Protein AF-A0A2V9KD72-F1 (afdb_monomer_lite)

Structure (mmCIF, N/CA/C/O backbone):
data_AF-A0A2V9KD72-F1
#
_entry.id   AF-A0A2V9KD72-F1
#
loop_
_atom_site.group_PDB
_atom_site.id
_atom_site.type_symbol
_atom_site.label_atom_id
_atom_site.label_alt_id
_atom_site.label_comp_id
_atom_site.label_asym_id
_atom_site.label_entity_id
_atom_site.label_seq_id
_atom_site.pdbx_PDB_ins_code
_atom_site.Cartn_x
_atom_site.Cartn_y
_atom_site.Cartn_z
_atom_site.occupancy
_atom_site.B_iso_or_equiv
_atom_site.auth_seq_id
_atom_site.auth_comp_id
_atom_site.auth_asym_id
_atom_site.auth_atom_id
_atom_site.pdbx_PDB_model_num
ATOM 1 N N . MET A 1 1 ? 64.306 41.065 -52.517 1.00 41.16 1 MET A N 1
ATOM 2 C CA . MET A 1 1 ? 64.327 40.388 -51.199 1.00 41.16 1 MET A CA 1
ATOM 3 C C . MET A 1 1 ? 62.948 39.788 -50.927 1.00 41.16 1 MET A C 1
ATOM 5 O O . MET A 1 1 ? 62.011 40.567 -50.791 1.00 41.16 1 MET A O 1
ATOM 9 N N . PRO A 1 2 ? 62.768 38.455 -50.897 1.00 52.25 2 PRO A N 1
ATOM 10 C CA . PRO A 1 2 ? 61.483 37.852 -50.546 1.00 52.25 2 PRO A CA 1
ATOM 11 C C . PRO A 1 2 ? 61.317 37.801 -49.017 1.00 52.25 2 PRO A C 1
ATOM 13 O O . PRO A 1 2 ? 62.162 37.262 -48.302 1.00 52.25 2 PRO A O 1
ATOM 16 N N . ARG A 1 3 ? 60.233 38.396 -48.503 1.00 5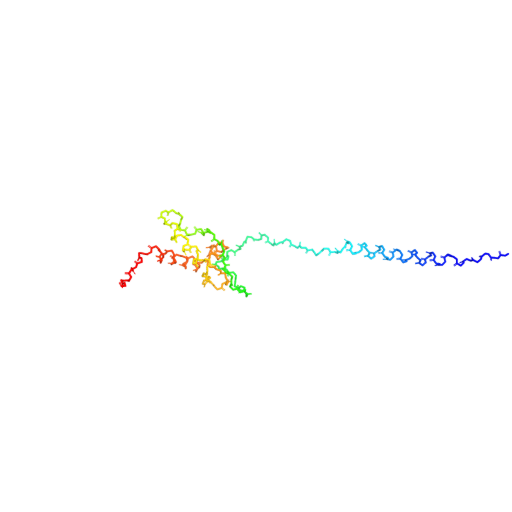4.78 3 ARG A N 1
ATOM 17 C CA . ARG A 1 3 ? 59.861 38.353 -47.081 1.00 54.78 3 ARG A CA 1
ATOM 18 C C . ARG A 1 3 ? 59.371 36.945 -46.725 1.00 54.78 3 ARG A C 1
ATOM 20 O O . ARG A 1 3 ? 58.399 36.450 -47.282 1.00 54.78 3 ARG A O 1
ATOM 27 N N . SER A 1 4 ? 60.068 36.322 -45.781 1.00 56.97 4 SER A N 1
ATOM 28 C CA . SER A 1 4 ? 59.770 35.018 -45.187 1.00 56.97 4 SER A CA 1
ATOM 29 C C . SER A 1 4 ? 58.349 34.965 -44.604 1.00 56.97 4 SER A C 1
ATOM 31 O O . SER A 1 4 ? 58.058 35.611 -43.598 1.00 56.97 4 SER A O 1
ATOM 33 N N . ASN A 1 5 ? 57.467 34.164 -45.210 1.00 58.84 5 ASN A N 1
ATOM 34 C CA . ASN A 1 5 ? 56.074 33.947 -44.793 1.00 58.84 5 ASN A CA 1
ATOM 35 C C . ASN A 1 5 ? 55.959 32.895 -43.663 1.00 58.84 5 ASN A C 1
ATOM 37 O O . ASN A 1 5 ? 55.131 31.989 -43.701 1.00 58.84 5 ASN A O 1
ATOM 41 N N . ARG A 1 6 ? 56.849 32.963 -42.663 1.00 57.12 6 ARG A N 1
ATOM 42 C CA . ARG A 1 6 ? 56.990 31.944 -41.600 1.00 57.12 6 ARG A CA 1
ATOM 43 C C . ARG A 1 6 ? 56.004 32.132 -40.429 1.00 57.12 6 ARG A C 1
ATOM 45 O O . ARG A 1 6 ? 55.894 31.255 -39.579 1.00 57.12 6 ARG A O 1
ATOM 52 N N . GLY A 1 7 ? 55.273 33.253 -40.395 1.00 57.09 7 GLY A N 1
ATOM 53 C CA . GLY A 1 7 ? 54.259 33.567 -39.373 1.00 57.09 7 GLY A CA 1
ATOM 54 C C . GLY A 1 7 ? 52.848 33.044 -39.678 1.00 57.09 7 GLY A C 1
ATOM 55 O O . GLY A 1 7 ? 52.127 32.686 -38.752 1.00 57.09 7 GLY A O 1
ATOM 56 N N . SER A 1 8 ? 52.486 32.924 -40.960 1.00 63.84 8 SER A N 1
ATOM 57 C CA . SER A 1 8 ? 51.128 32.568 -41.412 1.00 63.84 8 SER A CA 1
ATOM 58 C C . SER A 1 8 ? 50.731 31.117 -41.084 1.00 63.84 8 SER A C 1
ATOM 60 O O . SER A 1 8 ? 49.586 30.825 -40.747 1.00 63.84 8 SER A O 1
ATOM 62 N N . GLY A 1 9 ? 51.698 30.192 -41.090 1.00 66.94 9 GLY A N 1
ATOM 63 C CA . GLY A 1 9 ? 51.439 28.786 -40.759 1.00 66.94 9 GLY A CA 1
ATOM 64 C C . GLY A 1 9 ? 51.095 28.553 -39.283 1.00 66.94 9 GLY A C 1
ATOM 65 O O . GLY A 1 9 ? 50.236 27.735 -38.974 1.00 66.94 9 GLY A O 1
ATOM 66 N N . ARG A 1 10 ? 51.717 29.293 -38.352 1.00 75.62 10 ARG A N 1
ATOM 67 C CA . ARG A 1 10 ? 51.447 29.136 -36.908 1.00 75.62 10 ARG A CA 1
ATOM 68 C C . ARG A 1 10 ? 50.099 29.731 -36.517 1.00 75.62 10 ARG A C 1
ATOM 70 O O . ARG A 1 10 ? 49.408 29.148 -35.690 1.00 75.62 10 ARG A O 1
ATOM 77 N N . THR A 1 11 ? 49.711 30.853 -37.119 1.00 80.44 11 THR A N 1
ATOM 78 C CA . THR A 1 11 ? 48.387 31.452 -36.900 1.00 80.44 11 THR A CA 1
ATOM 79 C C . THR A 1 11 ? 47.270 30.567 -37.446 1.00 80.44 11 THR A C 1
ATOM 81 O O . THR A 1 11 ? 46.261 30.402 -36.770 1.00 80.44 11 THR A O 1
ATOM 84 N N . LEU A 1 12 ? 47.473 29.922 -38.602 1.00 85.38 12 LEU A N 1
ATOM 85 C CA . LEU A 1 12 ? 46.538 28.925 -39.140 1.00 85.38 12 LEU A CA 1
ATOM 86 C C . LEU A 1 12 ? 46.356 27.721 -38.205 1.00 85.38 12 LEU A C 1
ATOM 88 O O . LEU A 1 12 ? 45.227 27.302 -37.964 1.00 85.38 12 LEU A O 1
ATOM 92 N N . VAL A 1 13 ? 47.445 27.200 -37.629 1.00 90.69 13 VAL A N 1
ATOM 93 C CA . VAL A 1 13 ? 47.377 26.077 -36.677 1.00 90.69 13 VAL A CA 1
ATOM 94 C C . VAL A 1 13 ? 46.613 26.465 -35.409 1.00 90.69 13 VAL A C 1
ATOM 96 O O . VAL A 1 13 ? 45.722 25.731 -34.988 1.00 90.69 13 VAL A O 1
ATOM 99 N N . TRP A 1 14 ? 46.900 27.627 -34.817 1.00 92.31 14 TRP A N 1
ATOM 100 C CA . TRP A 1 14 ? 46.184 28.080 -33.619 1.00 92.31 14 TRP A CA 1
ATOM 101 C C . TRP A 1 14 ? 44.706 28.367 -33.883 1.00 92.31 14 TRP A C 1
ATOM 103 O O . TRP A 1 14 ? 43.869 28.027 -33.049 1.00 92.31 14 TRP A O 1
ATOM 113 N N . ALA A 1 15 ? 44.372 28.926 -35.048 1.00 94.00 15 ALA A N 1
ATOM 114 C CA . ALA A 1 15 ? 42.984 29.123 -35.452 1.00 94.00 15 ALA A CA 1
ATOM 115 C C . ALA A 1 15 ? 42.235 27.785 -35.574 1.00 94.00 15 ALA A C 1
ATOM 117 O O . ALA A 1 15 ? 41.119 27.661 -35.075 1.00 94.00 15 ALA A O 1
ATOM 118 N N . ALA A 1 16 ? 42.862 26.762 -36.165 1.00 95.50 16 ALA A N 1
ATOM 119 C CA . ALA A 1 16 ? 42.274 25.427 -36.271 1.00 95.50 16 ALA A CA 1
ATOM 120 C C . ALA A 1 16 ? 42.060 24.767 -34.896 1.00 95.50 16 ALA A C 1
ATOM 122 O O . ALA A 1 16 ? 40.997 24.199 -34.649 1.00 95.50 16 ALA A O 1
ATOM 123 N N . VAL A 1 17 ? 43.029 24.883 -33.979 1.00 96.81 17 VAL A N 1
ATOM 124 C CA . VAL A 1 17 ? 42.904 24.358 -32.606 1.00 96.81 17 VAL A CA 1
ATOM 125 C C . VAL A 1 17 ? 41.779 25.062 -31.848 1.00 96.81 17 VAL A C 1
ATOM 127 O O . VAL A 1 17 ? 40.964 24.398 -31.210 1.00 96.81 17 VAL A O 1
ATOM 130 N N . ALA A 1 18 ? 41.695 26.391 -31.947 1.00 96.44 18 ALA A N 1
ATOM 131 C CA . ALA A 1 18 ? 40.636 27.161 -31.302 1.00 96.44 18 ALA A CA 1
ATOM 132 C C . ALA A 1 18 ? 39.246 26.768 -31.830 1.00 96.44 18 ALA A C 1
ATOM 134 O O . ALA A 1 18 ? 38.329 26.552 -31.040 1.00 96.44 18 ALA A O 1
ATOM 135 N N . LEU A 1 19 ? 39.098 26.605 -33.148 1.00 97.12 19 LEU A N 1
ATOM 136 C CA . LEU A 1 19 ? 37.844 26.155 -33.756 1.00 97.12 19 LEU A CA 1
ATOM 137 C C . LEU A 1 19 ? 37.457 24.738 -33.312 1.00 97.12 19 LEU A C 1
ATOM 139 O O . LEU A 1 19 ? 36.296 24.503 -32.985 1.00 97.12 19 LEU A O 1
ATOM 143 N N . ALA A 1 20 ? 38.415 23.810 -33.243 1.00 97.12 20 ALA A N 1
ATOM 144 C CA . ALA A 1 20 ? 38.161 22.453 -32.763 1.00 97.12 20 ALA A CA 1
ATOM 145 C C . ALA A 1 20 ? 37.724 22.433 -31.287 1.00 97.12 20 ALA A C 1
ATOM 147 O O . ALA A 1 20 ? 36.777 21.732 -30.933 1.00 97.12 20 ALA A O 1
ATOM 148 N N . ALA A 1 21 ? 38.364 23.241 -30.434 1.00 97.12 21 ALA A N 1
ATOM 149 C CA . ALA A 1 21 ? 37.997 23.366 -29.025 1.00 97.12 21 ALA A CA 1
ATOM 150 C C . ALA A 1 21 ? 36.585 23.948 -28.844 1.00 97.12 21 ALA A C 1
ATOM 152 O O . ALA A 1 21 ? 35.802 23.426 -28.051 1.00 97.12 21 ALA A O 1
ATOM 153 N N . LEU A 1 22 ? 36.230 24.983 -29.615 1.00 96.75 22 LEU A N 1
ATOM 154 C CA . LEU A 1 22 ? 34.885 25.567 -29.596 1.00 96.75 22 LEU A CA 1
ATOM 155 C C . LEU A 1 22 ? 33.821 24.574 -30.076 1.00 96.75 22 LEU A C 1
ATOM 157 O O . LEU A 1 22 ? 32.758 24.488 -29.466 1.00 96.75 22 LEU A O 1
ATOM 161 N N . ALA A 1 23 ? 34.107 23.792 -31.120 1.00 95.94 23 ALA A N 1
ATOM 162 C CA . ALA A 1 23 ? 33.193 22.761 -31.607 1.00 95.94 23 ALA A CA 1
ATOM 163 C C . ALA A 1 23 ? 32.966 21.652 -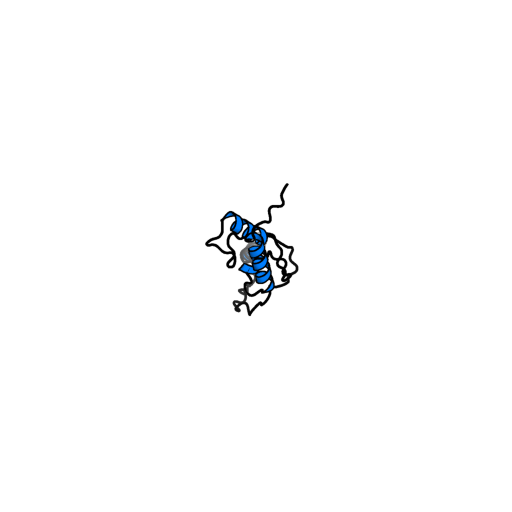30.564 1.00 95.94 23 ALA A C 1
ATOM 165 O O . ALA A 1 23 ? 31.825 21.262 -30.318 1.00 95.94 23 ALA A O 1
ATOM 166 N N . ALA A 1 24 ? 34.030 21.184 -29.903 1.00 95.75 24 ALA A N 1
ATOM 167 C CA . ALA A 1 24 ? 33.927 20.191 -28.834 1.00 95.75 24 ALA A CA 1
ATOM 168 C C . ALA A 1 24 ? 33.135 20.724 -27.630 1.00 95.75 24 ALA A C 1
ATOM 170 O O . ALA A 1 24 ? 32.291 20.019 -27.079 1.00 95.75 24 ALA A O 1
ATOM 171 N N . PHE A 1 25 ? 33.362 21.984 -27.251 1.00 95.25 25 PHE A N 1
ATOM 172 C CA . PHE A 1 25 ? 32.622 22.628 -26.170 1.00 95.25 25 PHE A CA 1
ATOM 173 C C . PHE A 1 25 ? 31.139 22.810 -26.515 1.00 95.25 25 PHE A C 1
AT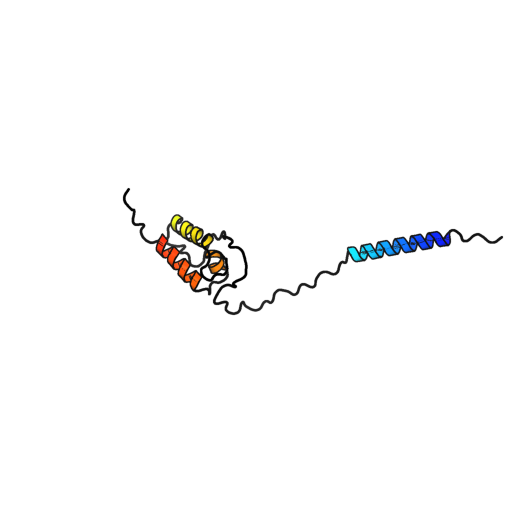OM 175 O O . PHE A 1 25 ? 30.280 22.508 -25.692 1.00 95.25 25 PHE A O 1
ATOM 182 N N . ALA A 1 26 ? 30.819 23.223 -27.744 1.00 94.62 26 ALA A N 1
ATOM 183 C CA . ALA A 1 26 ? 29.439 23.333 -28.208 1.00 94.62 26 ALA A CA 1
ATOM 184 C C . ALA A 1 26 ? 28.722 21.972 -28.219 1.00 94.62 26 ALA A C 1
ATOM 186 O O . ALA A 1 26 ? 27.570 21.884 -27.801 1.00 94.62 26 ALA A O 1
ATOM 187 N N . PHE A 1 27 ? 29.408 20.905 -28.636 1.00 91.31 27 PHE A N 1
ATOM 188 C CA . PHE A 1 27 ? 28.877 19.543 -28.562 1.00 91.31 27 PHE A CA 1
ATOM 189 C C . PHE A 1 27 ? 28.634 19.102 -27.111 1.00 91.31 27 PHE A C 1
ATOM 191 O O . PHE A 1 27 ? 27.596 18.520 -26.813 1.00 91.31 27 PHE A O 1
ATOM 198 N N . TRP A 1 28 ? 29.551 19.427 -26.195 1.00 90.88 28 TRP A N 1
ATOM 199 C CA . TRP A 1 28 ? 29.402 19.119 -24.771 1.00 90.88 28 TRP A CA 1
ATOM 200 C C . TRP A 1 28 ? 28.249 19.892 -24.110 1.00 90.88 28 TRP A C 1
ATOM 202 O O . TRP A 1 28 ? 27.511 19.331 -23.305 1.00 90.88 28 TRP A O 1
ATOM 212 N N . LEU A 1 29 ? 28.042 21.157 -24.480 1.00 93.19 29 LEU A N 1
ATOM 213 C CA . LEU A 1 29 ? 26.903 21.942 -23.998 1.00 93.19 29 LEU A CA 1
ATOM 214 C C . LEU A 1 29 ? 25.563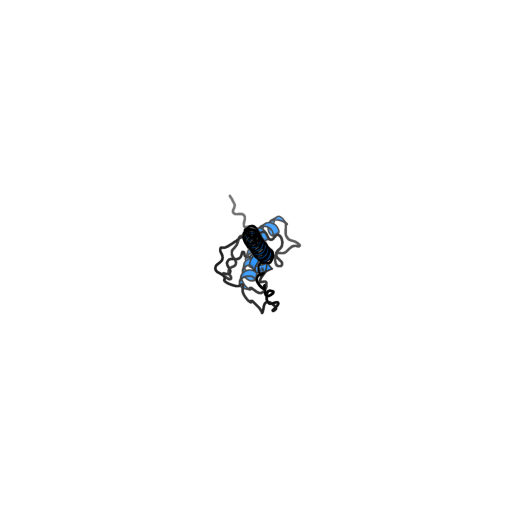 21.497 -24.599 1.00 93.19 29 LEU A C 1
ATOM 216 O O . LEU A 1 29 ? 24.523 21.710 -23.981 1.00 93.19 29 LEU A O 1
ATOM 220 N N . ASN A 1 30 ? 25.577 20.888 -25.787 1.00 90.06 30 ASN A N 1
ATOM 221 C CA . ASN A 1 30 ? 24.382 20.454 -26.506 1.00 90.06 30 ASN A CA 1
ATOM 222 C C . ASN A 1 30 ? 24.364 18.935 -26.713 1.00 90.06 30 ASN A C 1
ATOM 224 O O . ASN A 1 30 ? 24.122 18.445 -27.821 1.00 90.06 30 ASN A O 1
ATOM 228 N N . PHE A 1 31 ? 24.642 18.181 -25.645 1.00 84.62 31 PHE A N 1
ATOM 229 C CA . PHE A 1 31 ? 24.474 16.733 -25.681 1.00 84.62 31 PHE A CA 1
ATOM 230 C C . PHE A 1 31 ? 23.017 16.406 -26.045 1.00 84.62 31 PHE A C 1
ATOM 232 O O . PHE A 1 31 ? 22.101 16.953 -25.418 1.00 84.62 31 PHE A O 1
ATOM 239 N N . PRO A 1 32 ? 22.779 15.526 -27.036 1.00 82.62 32 PRO A N 1
ATOM 240 C CA . PRO A 1 32 ? 21.431 15.146 -27.423 1.00 82.62 32 PRO A CA 1
ATOM 241 C C . PRO A 1 32 ? 20.706 14.564 -26.211 1.00 82.62 32 PRO A C 1
ATOM 243 O O . PRO A 1 32 ? 21.112 13.546 -25.649 1.00 82.62 32 PRO A O 1
ATOM 246 N N . GLN A 1 33 ? 19.641 15.246 -25.793 1.00 83.06 33 GLN A N 1
ATOM 247 C CA . GLN A 1 33 ? 18.785 14.764 -24.721 1.00 83.06 33 GLN A CA 1
ATOM 248 C C . GLN A 1 33 ? 18.118 13.463 -25.188 1.00 83.06 33 GLN A C 1
ATOM 250 O O . GLN A 1 33 ? 17.649 13.399 -26.331 1.00 83.06 33 GLN A O 1
ATOM 255 N N . PRO A 1 34 ? 18.058 12.421 -24.343 1.00 85.19 34 PRO A N 1
ATOM 256 C CA . PRO A 1 34 ? 17.279 11.238 -24.662 1.00 85.19 34 PRO A CA 1
ATOM 257 C C . PRO A 1 34 ? 15.827 11.649 -24.919 1.00 85.19 34 PRO A C 1
ATOM 259 O O . PRO A 1 34 ? 15.220 12.389 -24.145 1.00 85.19 34 PRO A O 1
ATOM 262 N N . HIS A 1 35 ? 15.271 11.179 -26.033 1.00 84.44 35 HIS A N 1
ATOM 263 C CA . HIS A 1 35 ? 13.873 11.414 -26.357 1.00 84.44 35 HIS A CA 1
ATOM 264 C C . HIS A 1 35 ? 12.996 10.611 -25.389 1.00 84.44 35 HIS A C 1
ATOM 266 O O . HIS A 1 35 ? 12.768 9.413 -25.579 1.00 84.44 35 HIS A O 1
ATOM 272 N N . PHE A 1 36 ? 12.496 11.265 -24.344 1.00 83.25 36 PHE A N 1
ATOM 273 C CA . PHE A 1 36 ? 11.525 10.662 -23.442 1.00 83.25 36 PHE A CA 1
ATOM 274 C C . PHE A 1 36 ? 10.154 10.651 -24.112 1.00 83.25 36 PHE A C 1
ATOM 276 O O . PHE A 1 36 ? 9.555 11.694 -24.363 1.00 83.25 36 PHE A O 1
ATOM 283 N N . VAL A 1 37 ? 9.647 9.456 -24.403 1.00 84.50 37 VAL A N 1
ATOM 284 C CA . VAL A 1 37 ? 8.229 9.292 -24.721 1.00 84.50 37 VAL A CA 1
ATOM 285 C C . VAL A 1 37 ? 7.466 9.432 -23.398 1.00 84.50 37 VAL A C 1
ATOM 287 O O . VAL A 1 37 ? 7.866 8.791 -22.419 1.00 84.50 37 VAL A O 1
ATOM 290 N N . PRO A 1 38 ? 6.412 10.266 -23.313 1.00 80.81 38 PRO A N 1
ATOM 291 C CA . PRO A 1 38 ? 5.591 10.326 -22.111 1.00 80.81 38 PRO A CA 1
ATOM 292 C C . PRO A 1 38 ? 5.032 8.934 -21.807 1.00 80.81 38 PRO A C 1
ATOM 294 O O . PRO A 1 38 ? 4.709 8.174 -22.723 1.00 80.81 38 PRO A O 1
ATOM 297 N N . ALA A 1 39 ? 4.934 8.595 -20.520 1.00 79.44 39 ALA A N 1
ATOM 298 C CA . ALA A 1 39 ? 4.316 7.342 -20.107 1.00 79.44 39 ALA A CA 1
ATOM 299 C C . ALA A 1 39 ? 2.924 7.227 -20.761 1.00 79.44 39 ALA A C 1
ATOM 301 O O . ALA A 1 39 ? 2.179 8.213 -20.735 1.00 79.44 39 ALA A O 1
ATOM 302 N N . PRO A 1 40 ? 2.569 6.073 -21.357 1.00 74.75 40 PRO A N 1
ATOM 303 C CA . PRO A 1 40 ? 1.246 5.876 -21.930 1.00 74.75 40 PRO A CA 1
ATOM 304 C C . PRO A 1 40 ? 0.170 6.246 -20.908 1.00 74.75 40 PRO A C 1
ATOM 306 O O . PRO A 1 40 ? 0.147 5.704 -19.804 1.00 74.75 40 PRO A O 1
ATOM 309 N N . LEU A 1 41 ? -0.714 7.176 -21.277 1.00 71.88 41 LEU A N 1
ATOM 310 C CA . LEU A 1 41 ? -1.853 7.597 -20.451 1.00 71.88 41 LEU A CA 1
ATOM 311 C C . LEU A 1 41 ? -3.040 6.637 -20.585 1.00 71.88 41 LEU A C 1
ATOM 313 O O . LEU A 1 41 ? -4.171 7.002 -20.259 1.00 71.88 41 LEU A O 1
ATOM 317 N N . ASP A 1 42 ? -2.800 5.428 -21.095 1.00 66.81 42 ASP A N 1
ATOM 318 C CA . ASP A 1 42 ? -3.834 4.414 -21.161 1.00 66.81 42 ASP A CA 1
ATOM 319 C C . ASP A 1 42 ? -4.404 4.220 -19.751 1.00 66.81 42 ASP A C 1
ATOM 321 O O . ASP A 1 42 ? -3.637 4.015 -18.800 1.00 66.81 42 ASP A O 1
ATOM 325 N N . PRO A 1 43 ? -5.738 4.303 -19.581 1.00 62.16 43 PRO A N 1
ATOM 326 C CA . PRO A 1 43 ? -6.347 4.045 -18.291 1.00 62.16 43 PRO A CA 1
ATOM 327 C C . PRO A 1 43 ? -5.889 2.660 -17.860 1.00 62.16 43 PRO A C 1
ATOM 329 O O . PRO A 1 43 ? -5.929 1.734 -18.673 1.00 62.16 43 PRO A O 1
ATOM 332 N N . VAL A 1 44 ? -5.424 2.533 -16.613 1.00 58.50 44 VAL A N 1
ATOM 333 C CA . VAL A 1 44 ? -4.961 1.267 -16.033 1.00 58.50 44 VAL A CA 1
ATOM 334 C C . VAL A 1 44 ? -6.081 0.247 -16.227 1.00 58.50 44 VAL A C 1
ATOM 336 O O . VAL A 1 44 ? -7.054 0.225 -15.475 1.00 58.50 44 VAL A O 1
ATOM 339 N N . ARG A 1 45 ? -6.003 -0.534 -17.311 1.00 53.44 45 ARG A N 1
ATOM 340 C CA . ARG A 1 45 ? -7.068 -1.437 -17.737 1.00 53.44 45 ARG A CA 1
ATOM 341 C C . ARG A 1 45 ? -7.169 -2.518 -16.681 1.00 53.44 45 ARG A C 1
ATOM 343 O O . ARG A 1 45 ? -6.368 -3.442 -16.679 1.00 53.44 45 ARG A O 1
ATOM 350 N N . GLN A 1 46 ? -8.126 -2.348 -15.773 1.00 57.53 46 GLN A N 1
ATOM 351 C CA . GLN A 1 46 ? -8.704 -3.386 -14.923 1.00 57.53 46 GLN A CA 1
ATOM 352 C C . GLN A 1 46 ? -7.665 -4.379 -14.393 1.00 57.53 46 GLN A C 1
ATOM 354 O O . GLN A 1 46 ? -7.795 -5.591 -14.574 1.00 57.53 46 GLN A O 1
ATOM 359 N N . LEU A 1 47 ? -6.630 -3.877 -13.715 1.00 62.66 47 LEU A N 1
ATOM 360 C CA . LEU A 1 47 ? -5.773 -4.752 -12.927 1.00 62.66 47 LEU A CA 1
ATOM 361 C C . LEU A 1 47 ? -6.610 -5.252 -11.748 1.00 62.66 47 LEU A C 1
ATOM 363 O O . LEU A 1 47 ? -6.715 -4.611 -10.706 1.00 62.66 47 LEU A O 1
ATOM 367 N N . THR A 1 48 ? -7.263 -6.396 -11.963 1.00 71.12 48 THR A N 1
ATOM 368 C CA . THR A 1 48 ? -8.021 -7.113 -10.928 1.00 71.12 48 THR A CA 1
ATOM 369 C C . THR A 1 48 ? -7.088 -7.538 -9.796 1.00 71.12 48 THR A C 1
ATOM 371 O O . THR A 1 48 ? -7.541 -7.739 -8.679 1.00 71.12 48 THR A O 1
ATOM 374 N N . ASP A 1 49 ? -5.785 -7.607 -10.078 1.00 75.12 49 ASP A N 1
ATOM 375 C CA . ASP A 1 49 ? -4.708 -7.811 -9.124 1.00 75.12 49 ASP A CA 1
ATOM 376 C C . ASP A 1 49 ? -3.515 -6.897 -9.428 1.00 75.12 49 ASP A C 1
ATOM 378 O O . ASP A 1 49 ? -3.336 -6.399 -10.538 1.00 75.12 49 ASP A O 1
ATOM 382 N N . CYS A 1 50 ? -2.676 -6.712 -8.417 1.00 85.12 50 CYS A N 1
ATOM 383 C CA . CYS A 1 50 ? -1.423 -5.977 -8.483 1.00 85.12 50 CYS A CA 1
ATOM 384 C C . CYS A 1 50 ? -0.364 -6.663 -9.377 1.00 85.12 50 CYS A C 1
ATOM 386 O O . CYS A 1 50 ? -0.282 -7.896 -9.389 1.00 85.12 50 CYS A O 1
ATOM 388 N N . PRO A 1 51 ? 0.509 -5.906 -10.075 1.00 85.75 51 PRO A N 1
ATOM 389 C CA . PRO A 1 51 ? 1.562 -6.486 -10.900 1.00 85.75 51 PRO A CA 1
ATOM 390 C C . PRO A 1 51 ? 2.600 -7.192 -10.017 1.00 85.75 51 PRO A C 1
ATOM 392 O O . PRO A 1 51 ? 3.145 -6.615 -9.076 1.00 85.75 51 PRO A O 1
ATOM 395 N N . LYS A 1 52 ? 2.887 -8.458 -10.333 1.00 87.25 52 LYS A N 1
ATOM 396 C CA . LYS A 1 52 ? 3.858 -9.292 -9.610 1.00 87.25 52 LYS A CA 1
ATOM 397 C C . LYS A 1 52 ? 5.253 -9.094 -10.184 1.00 87.25 52 LYS A C 1
ATOM 399 O O . LYS A 1 52 ? 5.750 -9.906 -10.957 1.00 87.25 52 LYS A O 1
ATOM 404 N N . THR A 1 53 ? 5.867 -7.971 -9.848 1.00 81.81 53 THR A N 1
ATOM 405 C CA . THR A 1 53 ? 7.266 -7.698 -10.190 1.00 81.81 53 THR A CA 1
ATOM 406 C C . THR A 1 53 ? 8.203 -8.299 -9.144 1.00 81.81 53 THR A C 1
ATOM 408 O O . THR A 1 53 ? 7.860 -8.320 -7.963 1.00 81.81 53 THR A O 1
ATOM 411 N N . LEU A 1 54 ? 9.404 -8.725 -9.550 1.00 76.44 54 LEU A N 1
ATOM 412 C CA . LEU A 1 54 ? 10.497 -9.086 -8.638 1.00 76.44 54 LEU A CA 1
ATOM 413 C C . LEU A 1 54 ? 10.998 -7.823 -7.923 1.00 76.44 54 LEU A C 1
ATOM 415 O O . LEU A 1 54 ? 11.918 -7.150 -8.379 1.00 76.44 54 LEU A O 1
ATOM 419 N N . ARG A 1 55 ? 10.334 -7.460 -6.829 1.00 80.12 55 ARG A N 1
ATOM 420 C CA . ARG A 1 55 ? 10.729 -6.375 -5.928 1.00 80.12 55 ARG A CA 1
ATOM 421 C C . ARG A 1 55 ? 10.880 -6.952 -4.529 1.00 80.12 55 ARG A C 1
ATOM 423 O O . ARG A 1 55 ? 10.182 -7.902 -4.177 1.00 80.12 55 ARG A O 1
ATOM 430 N N . ALA A 1 56 ? 11.792 -6.388 -3.745 1.00 87.19 56 ALA A N 1
ATOM 431 C CA . ALA A 1 56 ? 11.826 -6.662 -2.316 1.00 87.19 56 ALA A CA 1
ATOM 432 C C . ALA A 1 56 ? 10.547 -6.120 -1.666 1.00 87.19 56 ALA A C 1
ATOM 434 O O . ALA A 1 56 ? 9.992 -5.119 -2.127 1.00 87.19 56 ALA A O 1
ATOM 435 N N . PHE A 1 57 ? 10.099 -6.776 -0.598 1.00 91.25 57 PHE A N 1
ATOM 436 C CA . PHE A 1 57 ? 9.033 -6.237 0.230 1.00 91.25 57 PHE A CA 1
ATOM 437 C C . PHE A 1 57 ? 9.488 -4.925 0.876 1.00 91.25 57 PHE A C 1
ATOM 439 O O . PHE A 1 57 ? 10.560 -4.871 1.482 1.00 91.25 57 PHE A O 1
ATOM 446 N N . VAL A 1 58 ? 8.667 -3.882 0.754 1.00 88.62 58 VAL A N 1
ATOM 447 C CA . VAL A 1 58 ? 8.903 -2.582 1.388 1.00 88.62 58 VAL A CA 1
ATOM 448 C C . VAL A 1 58 ? 7.636 -2.179 2.148 1.00 88.62 58 VAL A C 1
ATOM 450 O O . VAL A 1 58 ? 6.576 -2.058 1.520 1.00 88.62 58 VAL A O 1
ATOM 453 N N . PRO A 1 59 ? 7.716 -1.974 3.478 1.00 95.25 59 PRO A N 1
ATOM 454 C CA . PRO A 1 59 ? 6.630 -1.380 4.248 1.00 95.25 59 PRO A CA 1
ATOM 455 C C . PRO A 1 59 ? 6.243 -0.005 3.704 1.00 95.25 59 PRO A C 1
ATOM 457 O O . PRO A 1 59 ? 7.044 0.675 3.063 1.00 95.25 59 PRO A O 1
ATOM 460 N N . THR A 1 60 ? 5.026 0.442 3.994 1.00 96.88 60 THR A N 1
ATOM 461 C CA . THR A 1 60 ? 4.610 1.814 3.665 1.00 96.88 60 THR A CA 1
ATOM 462 C C . THR A 1 60 ? 4.304 2.606 4.930 1.00 96.88 60 THR A C 1
ATOM 464 O O . THR A 1 60 ? 4.262 2.050 6.022 1.00 96.88 60 THR A O 1
ATOM 467 N N . ASN A 1 61 ? 4.143 3.915 4.797 1.00 96.94 61 ASN A N 1
ATOM 468 C CA . ASN A 1 61 ? 3.860 4.839 5.892 1.00 96.94 61 ASN A CA 1
ATOM 469 C C . ASN A 1 61 ? 2.511 5.540 5.684 1.00 96.94 61 ASN A C 1
ATOM 471 O O . ASN A 1 61 ? 2.373 6.726 5.980 1.00 96.94 61 ASN A O 1
ATOM 475 N N . ALA A 1 62 ? 1.526 4.823 5.137 1.00 96.88 62 ALA A N 1
ATOM 476 C CA . ALA A 1 62 ? 0.198 5.377 4.936 1.00 96.88 62 ALA A CA 1
ATOM 477 C C . ALA A 1 62 ? -0.431 5.702 6.295 1.00 96.88 62 ALA A C 1
ATOM 479 O O . ALA A 1 62 ? -0.402 4.877 7.205 1.00 96.88 62 ALA A O 1
ATOM 480 N N . THR A 1 63 ? -1.001 6.894 6.427 1.00 95.62 63 THR A N 1
ATOM 481 C CA . THR A 1 63 ? -1.779 7.313 7.604 1.00 95.62 63 THR A CA 1
ATOM 482 C C . THR A 1 63 ? -3.274 7.069 7.413 1.00 95.62 63 THR A C 1
ATOM 484 O O . THR A 1 63 ? -4.030 6.988 8.378 1.00 95.62 63 THR A O 1
ATOM 487 N N . GLU A 1 64 ? -3.702 6.935 6.157 1.00 93.31 64 GLU A N 1
ATOM 488 C CA . GLU A 1 64 ? -5.091 6.760 5.759 1.00 93.31 64 GLU A CA 1
ATOM 489 C C . GLU A 1 64 ? -5.196 5.643 4.724 1.00 93.31 64 GLU A C 1
ATOM 491 O O . GLU A 1 64 ? -4.416 5.565 3.773 1.00 93.31 64 GLU A O 1
ATOM 496 N N . ILE A 1 65 ? -6.168 4.757 4.932 1.00 95.38 65 ILE A N 1
ATOM 497 C CA . ILE A 1 65 ? -6.477 3.640 4.042 1.00 95.38 65 ILE A CA 1
ATOM 498 C C . ILE A 1 65 ? -7.992 3.681 3.816 1.00 95.38 65 ILE A C 1
ATOM 500 O O . ILE A 1 65 ? -8.721 3.651 4.808 1.00 95.38 65 ILE A O 1
ATOM 504 N N . PRO A 1 66 ? -8.483 3.741 2.562 1.00 90.31 66 PRO A N 1
ATOM 505 C CA . PRO A 1 66 ? -9.891 4.036 2.275 1.00 90.31 66 PRO A CA 1
ATOM 506 C C . PRO A 1 66 ? -10.913 3.117 2.957 1.00 90.31 66 PRO A C 1
ATOM 508 O O . PRO A 1 66 ? -12.023 3.548 3.247 1.00 90.31 66 PRO A O 1
ATOM 511 N N . GLU A 1 67 ? -10.567 1.851 3.202 1.00 91.69 67 GLU A N 1
ATOM 512 C CA . GLU A 1 67 ? -11.480 0.877 3.813 1.00 91.69 67 GLU A CA 1
ATOM 513 C C . GLU A 1 67 ? -11.307 0.715 5.331 1.00 91.69 67 GLU A C 1
ATOM 515 O O . GLU A 1 67 ? -11.995 -0.113 5.931 1.00 91.69 67 GLU A O 1
ATOM 520 N N . VAL A 1 68 ? -10.394 1.464 5.958 1.00 92.88 68 VAL A N 1
ATOM 521 C CA . VAL A 1 68 ? -10.262 1.484 7.420 1.00 92.88 68 VAL A CA 1
ATOM 522 C C . VAL A 1 68 ? -11.287 2.471 7.991 1.00 92.88 68 VAL A C 1
ATOM 524 O O . VAL A 1 68 ? -11.297 3.630 7.576 1.00 92.88 68 VAL A O 1
ATOM 527 N N . PRO A 1 69 ? -12.148 2.049 8.935 1.00 90.19 69 PRO A N 1
ATOM 528 C CA . PRO A 1 69 ? -13.160 2.923 9.517 1.00 90.19 69 PRO A CA 1
ATOM 529 C C . PRO A 1 69 ? -12.521 4.120 10.236 1.00 90.19 69 PRO A C 1
ATOM 531 O O . PRO A 1 69 ? -11.594 3.971 11.031 1.00 90.19 69 PRO A O 1
ATOM 534 N N . SER A 1 70 ? -13.029 5.316 9.942 1.00 82.81 70 SER A N 1
ATOM 535 C CA . SER A 1 70 ? -12.593 6.584 10.540 1.00 82.81 70 SER A CA 1
ATOM 536 C C . SER A 1 70 ? -13.534 7.095 11.631 1.00 82.81 70 SER A C 1
ATOM 538 O O . SER A 1 70 ? -13.099 7.851 12.495 1.00 82.81 70 SER A O 1
ATOM 540 N N . GLU A 1 71 ? -14.805 6.695 11.600 1.00 88.06 71 GLU A N 1
ATOM 541 C CA . GLU A 1 71 ? -15.844 7.138 12.530 1.00 88.06 71 GLU A CA 1
ATOM 542 C C . GLU A 1 71 ? -16.256 6.005 13.471 1.00 88.06 71 GLU A C 1
ATOM 544 O O . GLU A 1 71 ? -16.318 4.842 13.074 1.00 88.06 71 GLU A O 1
ATOM 549 N N . GLY A 1 72 ? -16.539 6.342 14.731 1.00 85.31 72 GLY A N 1
ATOM 550 C CA . GLY A 1 72 ? -17.012 5.373 15.726 1.00 85.31 72 GLY A CA 1
ATOM 551 C C . GLY A 1 72 ? -15.971 4.345 16.186 1.00 85.31 72 GLY A C 1
ATOM 552 O O . GLY A 1 72 ? -16.327 3.436 16.929 1.00 85.31 72 GLY A O 1
ATOM 553 N N . VAL A 1 73 ? -14.704 4.492 15.781 1.00 89.06 73 VAL A N 1
ATOM 554 C CA . VAL A 1 73 ? -13.584 3.629 16.187 1.00 89.06 73 VAL A CA 1
ATOM 555 C C . VAL A 1 73 ? -12.580 4.440 17.016 1.00 89.06 73 VAL A C 1
ATOM 557 O O . VAL A 1 73 ? -12.216 5.546 16.606 1.00 89.06 73 VAL A O 1
ATOM 560 N N . PRO A 1 74 ? -12.116 3.930 18.174 1.00 92.19 74 PRO A N 1
ATOM 561 C CA . PRO A 1 74 ? -11.042 4.549 18.944 1.00 92.19 74 PRO A CA 1
ATOM 562 C C . PRO A 1 74 ? -9.786 4.779 18.095 1.00 92.19 74 PRO A C 1
ATOM 564 O O . PRO A 1 74 ? -9.374 3.909 17.326 1.00 92.19 74 PRO A O 1
ATOM 567 N N . VAL A 1 75 ? -9.128 5.928 18.277 1.00 92.19 75 VAL A N 1
ATOM 568 C CA . VAL A 1 75 ? -7.918 6.298 17.514 1.00 92.19 75 VAL A CA 1
ATOM 569 C C . VAL A 1 75 ? -6.836 5.218 17.613 1.00 92.19 75 VAL A C 1
ATOM 571 O O . VAL A 1 75 ? -6.246 4.847 16.606 1.00 92.19 75 VAL A O 1
ATOM 574 N N . GLU A 1 76 ? -6.648 4.624 18.792 1.00 92.38 76 GLU A N 1
ATOM 575 C CA . GLU A 1 76 ? -5.668 3.551 19.006 1.00 92.38 76 GLU A CA 1
ATOM 576 C C . GLU A 1 76 ? -5.944 2.288 18.174 1.00 92.38 76 GLU A C 1
ATOM 578 O O . GLU A 1 76 ? -5.020 1.603 17.731 1.00 92.38 76 GLU A O 1
ATOM 583 N N . GLU A 1 77 ? -7.217 1.945 17.968 1.00 94.81 77 GLU A N 1
ATOM 584 C CA . GLU A 1 77 ? -7.604 0.791 17.156 1.00 94.81 77 GLU A CA 1
ATOM 585 C C . GLU A 1 77 ? -7.396 1.078 15.674 1.00 94.81 77 GLU A C 1
ATOM 587 O O . GLU A 1 77 ? -6.844 0.235 14.963 1.00 94.81 77 GLU A O 1
ATOM 592 N N . LYS A 1 78 ? -7.746 2.289 15.229 1.00 95.00 78 LYS A N 1
ATOM 593 C CA . LYS A 1 78 ? -7.443 2.761 13.875 1.00 95.00 78 LYS A CA 1
ATOM 594 C C . LYS A 1 78 ? -5.938 2.716 13.609 1.00 95.00 78 LYS A C 1
ATOM 596 O O . LYS A 1 78 ? -5.517 2.150 12.601 1.00 95.00 78 LYS A O 1
ATOM 601 N N . ASP A 1 79 ? -5.128 3.241 14.522 1.00 95.12 79 ASP A N 1
ATOM 602 C CA . ASP A 1 79 ? -3.671 3.259 14.384 1.00 95.12 79 ASP A CA 1
ATOM 603 C C . ASP A 1 79 ? -3.098 1.841 14.336 1.00 95.12 79 ASP A C 1
ATOM 605 O O . ASP A 1 79 ? -2.231 1.560 13.509 1.00 95.12 79 ASP A O 1
ATOM 609 N N . ARG A 1 80 ? -3.633 0.900 15.131 1.00 96.12 80 ARG A N 1
ATOM 610 C CA . ARG A 1 80 ? -3.271 -0.524 15.022 1.00 96.12 80 ARG A CA 1
ATOM 611 C C . ARG A 1 80 ? -3.626 -1.119 13.660 1.00 96.12 80 ARG A C 1
ATOM 613 O O . ARG A 1 80 ? -2.815 -1.863 13.108 1.00 96.12 80 ARG A O 1
ATOM 620 N N . MET A 1 81 ? -4.805 -0.815 13.112 1.00 96.94 81 MET A N 1
ATOM 621 C CA . MET A 1 81 ? -5.220 -1.308 11.790 1.00 96.94 81 MET A CA 1
ATOM 622 C C . MET A 1 81 ? -4.292 -0.781 10.696 1.00 96.94 81 MET A C 1
ATOM 624 O O . MET A 1 81 ? -3.800 -1.557 9.876 1.00 96.94 81 MET A O 1
ATOM 628 N N . VAL A 1 82 ? -4.026 0.526 10.711 1.00 97.50 82 VAL A N 1
ATOM 629 C CA . VAL A 1 82 ? -3.158 1.201 9.742 1.00 97.50 82 VAL A CA 1
ATOM 630 C C . VAL A 1 82 ? -1.724 0.690 9.859 1.00 97.50 82 VAL A C 1
ATOM 632 O O . VAL A 1 82 ? -1.129 0.299 8.855 1.00 97.50 82 VAL A O 1
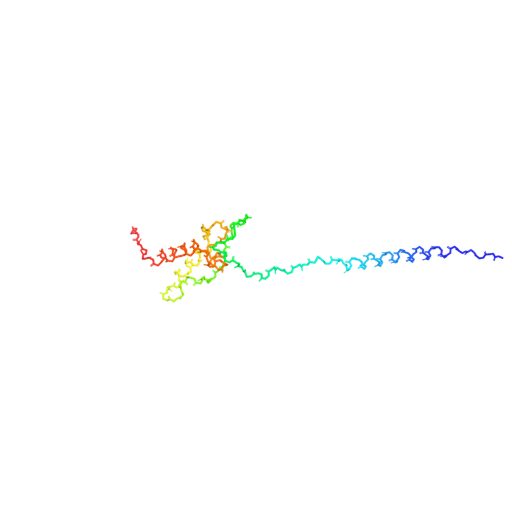ATOM 635 N N . PHE A 1 83 ? -1.187 0.602 11.078 1.00 97.69 83 PHE A N 1
ATOM 636 C CA . PHE A 1 83 ? 0.145 0.060 11.333 1.00 97.69 83 PHE A CA 1
ATOM 637 C C . PHE A 1 83 ? 0.284 -1.370 10.805 1.00 97.69 83 PHE A C 1
ATOM 639 O O . PHE A 1 83 ? 1.224 -1.672 10.070 1.00 97.69 83 PHE A O 1
ATOM 646 N N . ARG A 1 84 ? -0.673 -2.250 11.116 1.00 97.56 84 ARG A N 1
ATOM 647 C CA . ARG A 1 84 ? -0.624 -3.639 10.653 1.00 97.56 84 ARG A CA 1
ATOM 648 C C . ARG A 1 84 ? -0.721 -3.731 9.132 1.00 97.56 84 ARG A C 1
ATOM 650 O O . ARG A 1 84 ? 0.075 -4.427 8.514 1.00 97.56 84 ARG A O 1
ATOM 657 N N . ALA A 1 85 ? -1.607 -2.965 8.500 1.00 97.81 85 ALA A N 1
ATOM 658 C CA . ALA A 1 85 ? -1.703 -2.927 7.041 1.00 97.81 85 ALA A CA 1
ATOM 659 C C . ALA A 1 85 ? -0.437 -2.360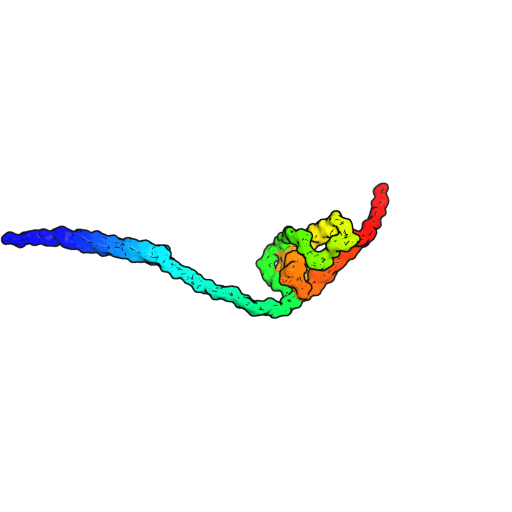 6.361 1.00 97.81 85 ALA A C 1
ATOM 661 O O . ALA A 1 85 ? -0.104 -2.759 5.243 1.00 97.81 85 ALA A O 1
ATOM 662 N N . ASN A 1 86 ? 0.286 -1.453 7.018 1.00 98.19 86 ASN A N 1
ATOM 663 C CA . ASN A 1 86 ? 1.557 -0.915 6.530 1.00 98.19 86 ASN A CA 1
ATOM 664 C C . ASN A 1 86 ? 2.700 -1.939 6.555 1.00 98.19 86 ASN A C 1
ATOM 666 O O . ASN A 1 86 ? 3.585 -1.878 5.697 1.00 98.19 86 ASN A O 1
ATOM 670 N N . MET A 1 87 ? 2.664 -2.863 7.517 1.00 98.00 87 MET A N 1
ATOM 671 C CA . MET A 1 87 ? 3.721 -3.844 7.778 1.00 98.00 87 MET A CA 1
ATOM 672 C C . MET A 1 87 ? 3.444 -5.223 7.171 1.00 98.00 87 MET A C 1
ATOM 674 O O . MET A 1 87 ? 4.387 -5.949 6.863 1.00 98.00 87 MET A O 1
ATOM 678 N N . ASP A 1 88 ? 2.179 -5.584 6.961 1.00 96.62 88 ASP A N 1
ATOM 679 C CA . ASP A 1 88 ? 1.805 -6.880 6.400 1.00 96.62 88 ASP A CA 1
ATOM 680 C C . ASP A 1 88 ? 1.982 -6.890 4.877 1.00 96.62 88 ASP A C 1
ATOM 682 O O . ASP A 1 88 ? 1.561 -5.971 4.173 1.00 96.62 88 ASP A O 1
ATOM 686 N N . ALA A 1 89 ? 2.561 -7.963 4.338 1.00 95.50 89 ALA A N 1
ATOM 687 C CA . ALA A 1 89 ? 2.655 -8.162 2.897 1.00 95.50 89 ALA A CA 1
ATOM 688 C C . ALA A 1 89 ? 1.281 -8.452 2.275 1.00 95.50 89 ALA A C 1
ATOM 690 O O . ALA A 1 89 ? 0.456 -9.186 2.823 1.00 95.50 89 ALA A O 1
ATOM 691 N N . CYS A 1 90 ? 1.040 -7.921 1.077 1.00 94.44 90 CYS A N 1
ATOM 692 C CA . CYS A 1 90 ? -0.187 -8.198 0.348 1.00 94.44 90 CYS A CA 1
ATOM 693 C C . CYS A 1 90 ? -0.251 -9.671 -0.119 1.00 94.44 90 CYS A C 1
ATOM 695 O O . CYS A 1 90 ? 0.631 -10.124 -0.861 1.00 94.44 90 CYS A O 1
ATOM 697 N N . PRO A 1 91 ? -1.345 -10.406 0.173 1.00 94.31 91 PRO A N 1
ATOM 698 C CA . PRO A 1 91 ? -1.501 -11.811 -0.218 1.00 94.31 91 PRO A CA 1
ATOM 699 C C . PRO A 1 91 ? -1.744 -12.024 -1.726 1.00 94.31 91 PRO A C 1
ATOM 701 O O . PRO A 1 91 ? -1.842 -13.163 -2.191 1.00 94.31 91 PRO A O 1
ATOM 704 N N . CYS A 1 92 ? -1.843 -10.952 -2.527 1.00 91.44 92 CYS A N 1
ATOM 705 C CA . CYS A 1 92 ? -1.833 -11.062 -3.993 1.00 91.44 92 CYS A CA 1
ATOM 706 C C . CYS A 1 92 ? -0.462 -11.549 -4.508 1.00 91.44 92 CYS A C 1
ATOM 708 O O . CYS A 1 92 ? -0.399 -12.156 -5.578 1.00 91.44 92 CYS A O 1
ATOM 710 N N . GLY A 1 93 ? 0.619 -11.340 -3.739 1.00 89.00 93 GLY A N 1
ATOM 711 C CA . GLY A 1 93 ? 1.988 -11.714 -4.108 1.00 89.00 93 GLY A CA 1
ATOM 712 C C . GLY A 1 93 ? 2.741 -10.647 -4.909 1.00 89.00 93 GLY A C 1
ATOM 713 O O . GLY A 1 93 ? 3.701 -10.969 -5.599 1.00 89.00 93 GLY A O 1
ATOM 714 N N . CYS A 1 94 ? 2.313 -9.384 -4.846 1.00 91.62 94 CYS A N 1
ATOM 715 C CA . CYS A 1 94 ? 2.974 -8.261 -5.525 1.00 91.62 94 CYS A CA 1
ATOM 716 C C . CYS A 1 94 ? 4.153 -7.653 -4.763 1.00 91.62 94 CYS A C 1
ATOM 718 O O . CYS A 1 94 ? 4.723 -6.671 -5.233 1.00 91.62 94 CYS A O 1
ATOM 720 N N . GLN A 1 95 ? 4.488 -8.199 -3.590 1.00 91.56 95 GLN A N 1
ATOM 721 C CA . GLN A 1 95 ? 5.562 -7.700 -2.724 1.00 91.56 95 GLN A CA 1
ATOM 722 C C . GLN A 1 95 ? 5.356 -6.257 -2.221 1.00 91.56 95 GLN A C 1
ATOM 724 O O . GLN A 1 95 ? 6.289 -5.630 -1.733 1.00 91.56 95 GLN A O 1
ATOM 729 N N . LEU A 1 96 ? 4.135 -5.721 -2.297 1.00 94.50 96 LEU A N 1
ATOM 730 C CA . LEU A 1 96 ? 3.758 -4.477 -1.620 1.00 94.50 96 LEU A CA 1
ATOM 731 C C . LEU A 1 96 ? 3.216 -4.779 -0.224 1.00 94.50 96 LEU A C 1
ATOM 733 O O . LEU A 1 96 ? 2.689 -5.872 0.012 1.00 94.50 96 LEU A O 1
ATOM 737 N N . SER A 1 97 ? 3.255 -3.788 0.667 1.00 96.94 97 SER A N 1
ATOM 738 C CA . SER A 1 97 ? 2.420 -3.822 1.867 1.00 96.94 97 SER A CA 1
ATOM 739 C C . SER A 1 97 ? 0.937 -3.868 1.513 1.00 96.94 97 SER A C 1
ATOM 741 O O . SER A 1 97 ? 0.510 -3.470 0.422 1.00 96.94 97 SER A O 1
ATOM 743 N N . LEU A 1 98 ? 0.132 -4.375 2.439 1.00 97.06 98 LEU A N 1
ATOM 744 C CA . LEU A 1 98 ? -1.308 -4.460 2.287 1.00 97.06 98 LEU A CA 1
ATOM 745 C C . LEU A 1 98 ? -1.911 -3.069 2.059 1.00 97.06 98 LEU A C 1
ATOM 747 O O . LEU A 1 98 ? -2.706 -2.904 1.135 1.00 97.06 98 LEU A O 1
ATOM 751 N N . ALA A 1 99 ? -1.469 -2.070 2.824 1.00 97.75 99 ALA A N 1
ATOM 752 C CA . ALA A 1 99 ? -1.874 -0.675 2.677 1.00 97.75 99 ALA A CA 1
ATOM 753 C C . ALA A 1 99 ? -1.523 -0.117 1.289 1.00 97.75 99 ALA A C 1
ATOM 755 O O . ALA A 1 99 ? -2.403 0.374 0.581 1.00 97.75 99 ALA A O 1
ATOM 756 N N . ALA A 1 100 ? -0.272 -0.276 0.840 1.00 95.88 100 ALA A N 1
ATOM 757 C CA . ALA A 1 100 ? 0.141 0.178 -0.488 1.00 95.88 100 ALA A CA 1
ATOM 758 C C . ALA A 1 100 ? -0.643 -0.537 -1.597 1.00 95.88 100 ALA A C 1
ATOM 760 O O . ALA A 1 100 ? -0.979 0.069 -2.614 1.00 95.88 100 ALA A O 1
ATOM 761 N N . CYS A 1 101 ? -0.974 -1.816 -1.412 1.00 94.88 101 CYS A N 1
ATOM 762 C CA . CYS A 1 101 ? -1.815 -2.533 -2.355 1.00 94.88 101 CYS A CA 1
ATOM 763 C C . CYS A 1 101 ? -3.249 -1.988 -2.393 1.00 94.88 101 CYS A C 1
ATOM 765 O O . CYS A 1 101 ? -3.778 -1.833 -3.490 1.00 94.88 101 CYS A O 1
ATOM 767 N N . ARG A 1 102 ? -3.871 -1.675 -1.249 1.00 95.19 102 ARG A N 1
ATOM 768 C CA . ARG A 1 102 ? -5.225 -1.095 -1.212 1.00 95.19 102 ARG A CA 1
ATOM 769 C C . ARG A 1 102 ? -5.293 0.264 -1.895 1.00 95.19 102 ARG A C 1
ATOM 771 O O . ARG A 1 102 ? -6.187 0.483 -2.704 1.00 95.19 102 ARG A O 1
ATOM 778 N N . ILE A 1 103 ? -4.315 1.124 -1.619 1.00 94.75 103 ILE A N 1
ATOM 779 C CA . ILE A 1 103 ? -4.252 2.484 -2.164 1.00 94.75 103 ILE A CA 1
ATOM 780 C C . ILE A 1 103 ? -4.047 2.459 -3.684 1.00 94.75 103 ILE A C 1
ATOM 782 O O . ILE A 1 103 ? -4.742 3.158 -4.414 1.00 94.75 103 ILE A O 1
ATOM 786 N N . ASN A 1 104 ? -3.121 1.631 -4.176 1.00 91.81 104 ASN A N 1
ATOM 787 C CA . ASN A 1 104 ? -2.745 1.644 -5.594 1.00 91.81 104 ASN A CA 1
ATOM 788 C C . ASN A 1 104 ? -3.571 0.682 -6.465 1.00 91.81 104 ASN A C 1
ATOM 790 O O . ASN A 1 104 ? -3.686 0.884 -7.671 1.00 91.81 104 ASN A O 1
ATOM 794 N N . TYR A 1 105 ? -4.128 -0.378 -5.873 1.00 92.69 105 TYR A N 1
ATOM 795 C CA . TYR A 1 105 ? -4.842 -1.452 -6.574 1.00 92.69 105 TYR A CA 1
ATOM 796 C C . TYR A 1 105 ? -6.146 -1.815 -5.844 1.00 92.69 105 TYR A C 1
ATOM 798 O O . TYR A 1 105 ? -6.304 -2.947 -5.367 1.00 92.69 105 TYR A O 1
ATOM 806 N N . PRO A 1 106 ? -7.118 -0.886 -5.776 1.00 91.62 106 PRO A N 1
ATOM 807 C CA . PRO A 1 106 ? -8.350 -1.075 -5.008 1.00 91.62 106 PRO A CA 1
ATOM 808 C C . PRO A 1 106 ? -9.198 -2.258 -5.500 1.00 91.62 106 PRO A C 1
ATOM 810 O O . PRO A 1 106 ? -9.939 -2.850 -4.712 1.00 91.62 106 PRO A O 1
ATOM 813 N N . ALA A 1 107 ? -9.045 -2.657 -6.768 1.00 91.12 107 ALA A N 1
ATOM 814 C CA . ALA A 1 107 ? -9.715 -3.813 -7.363 1.00 91.12 107 ALA A CA 1
ATOM 815 C C . ALA A 1 107 ? -9.171 -5.180 -6.889 1.00 91.12 107 ALA A C 1
ATOM 817 O O . ALA A 1 107 ? -9.836 -6.194 -7.108 1.00 91.12 107 ALA A O 1
ATOM 818 N N . CYS A 1 108 ? -8.013 -5.228 -6.213 1.00 92.25 108 CYS A N 1
ATOM 819 C CA . CYS A 1 108 ? -7.457 -6.475 -5.687 1.00 92.25 108 CYS A CA 1
ATOM 820 C C . CYS A 1 108 ? -8.330 -7.037 -4.556 1.00 92.25 108 CYS A C 1
ATOM 822 O O . CYS A 1 108 ? -8.379 -6.508 -3.444 1.00 92.25 108 CYS A O 1
ATOM 824 N N . ARG A 1 109 ? -9.022 -8.148 -4.834 1.00 93.44 109 ARG A N 1
ATOM 825 C CA . ARG A 1 109 ? -9.953 -8.775 -3.877 1.00 93.44 109 ARG A CA 1
ATOM 826 C C . ARG A 1 109 ? -9.238 -9.351 -2.660 1.00 93.44 109 ARG A C 1
ATOM 828 O O . ARG A 1 109 ? -9.705 -9.180 -1.540 1.00 93.44 109 ARG A O 1
ATOM 835 N N . ARG A 1 110 ? -8.070 -9.967 -2.865 1.00 94.94 110 ARG A N 1
ATOM 836 C CA . ARG A 1 110 ? -7.290 -10.594 -1.785 1.00 94.94 110 ARG A CA 1
ATOM 837 C C . ARG A 1 110 ? -6.817 -9.574 -0.753 1.00 94.94 110 ARG A C 1
ATOM 839 O O . ARG A 1 110 ? -6.837 -9.861 0.440 1.00 94.94 110 ARG A O 1
ATOM 846 N N . SER A 1 111 ? -6.408 -8.384 -1.197 1.00 95.50 111 SER A N 1
ATOM 847 C CA . SER A 1 111 ? -6.031 -7.311 -0.275 1.00 95.50 111 SER A CA 1
ATOM 848 C C . SER A 1 111 ? -7.248 -6.767 0.475 1.00 95.50 111 SER A C 1
ATOM 850 O O . SER A 1 111 ? -7.165 -6.548 1.679 1.00 95.50 111 SER A O 1
ATOM 852 N N . ALA A 1 112 ? -8.398 -6.618 -0.191 1.00 95.69 112 ALA A N 1
ATOM 853 C CA . ALA A 1 112 ? -9.634 -6.200 0.471 1.00 95.69 112 ALA A CA 1
ATOM 854 C C . ALA A 1 112 ? -10.084 -7.202 1.550 1.00 95.69 112 ALA A C 1
ATOM 856 O O . ALA A 1 112 ? -10.434 -6.809 2.660 1.00 95.69 112 ALA A O 1
ATOM 857 N N . GLU A 1 113 ? -10.057 -8.500 1.246 1.00 96.44 113 GLU A N 1
ATOM 858 C CA . GLU A 1 113 ? -10.410 -9.561 2.195 1.00 96.44 113 GLU A CA 1
ATOM 859 C C . GLU A 1 113 ? -9.466 -9.591 3.399 1.00 96.44 113 GLU A C 1
ATOM 861 O O . GLU A 1 113 ? -9.925 -9.702 4.535 1.00 96.44 113 GLU A O 1
ATOM 866 N N . GLN A 1 114 ? -8.158 -9.453 3.170 1.00 97.25 114 GLN A N 1
ATOM 867 C CA . GLN A 1 114 ? -7.178 -9.437 4.253 1.00 97.25 114 GLN A CA 1
ATOM 868 C C . GLN A 1 114 ? -7.331 -8.206 5.148 1.00 97.25 114 GLN A C 1
ATOM 870 O O . GLN A 1 114 ? -7.265 -8.331 6.369 1.00 97.25 114 GLN A O 1
ATOM 875 N N . LEU A 1 115 ? -7.594 -7.031 4.569 1.00 97.38 115 LEU A N 1
ATOM 876 C CA . LEU A 1 115 ? -7.819 -5.825 5.361 1.00 97.38 115 LEU A CA 1
ATOM 877 C C . LEU A 1 115 ? -9.084 -5.950 6.220 1.00 97.38 115 LEU A C 1
ATOM 879 O O . LEU A 1 115 ? -9.050 -5.628 7.403 1.00 97.38 115 LEU A O 1
ATOM 883 N N . LYS A 1 116 ? -10.171 -6.504 5.669 1.00 96.94 116 LYS A N 1
ATOM 884 C CA . LYS A 1 116 ? -11.398 -6.779 6.436 1.00 96.94 116 LYS A CA 1
ATOM 885 C C . LYS A 1 116 ? -11.150 -7.710 7.622 1.00 96.94 116 LYS A C 1
ATOM 887 O O . LYS A 1 116 ? -11.720 -7.485 8.685 1.00 96.94 116 LYS A O 1
ATOM 892 N N . LYS A 1 117 ? -10.296 -8.728 7.461 1.00 96.81 117 LYS A N 1
ATOM 893 C CA . LYS A 1 117 ? -9.902 -9.614 8.568 1.00 96.81 117 LYS A CA 1
ATOM 894 C C . LYS A 1 117 ? -9.152 -8.856 9.655 1.00 96.81 117 LYS A C 1
ATOM 896 O O . LYS A 1 117 ? -9.519 -8.979 10.812 1.00 96.81 117 LYS A O 1
ATOM 901 N N . ILE A 1 118 ? -8.172 -8.028 9.288 1.00 96.19 118 ILE A N 1
ATOM 902 C CA . ILE A 1 118 ? -7.421 -7.205 10.250 1.00 96.19 118 ILE A CA 1
ATOM 903 C C . ILE A 1 118 ? -8.357 -6.275 11.029 1.00 96.19 118 ILE A C 1
ATOM 905 O O . ILE A 1 118 ? -8.260 -6.197 12.251 1.00 96.19 118 ILE A O 1
ATOM 909 N N . VAL A 1 119 ? -9.285 -5.604 10.339 1.00 96.00 119 VAL A N 1
ATOM 910 C CA . VAL A 1 119 ? -10.282 -4.733 10.978 1.00 96.00 119 VAL A CA 1
ATOM 911 C C . VAL A 1 119 ? -11.151 -5.538 11.948 1.00 96.00 119 VAL A C 1
ATOM 913 O O . VAL A 1 119 ? -11.298 -5.146 13.101 1.00 96.00 119 VAL A O 1
ATOM 916 N N . ALA A 1 120 ? -11.676 -6.688 11.520 1.00 94.94 120 ALA A N 1
ATOM 917 C CA . ALA A 1 120 ? -12.501 -7.541 12.372 1.00 94.94 120 ALA A CA 1
ATOM 918 C C . ALA A 1 120 ? -11.735 -8.098 13.585 1.00 94.94 120 ALA A C 1
ATOM 920 O O . ALA A 1 120 ? -12.292 -8.155 14.674 1.00 94.94 120 ALA A O 1
ATOM 921 N N . GLU A 1 121 ? -10.468 -8.486 13.417 1.00 94.69 121 GLU A N 1
ATOM 922 C CA . GLU A 1 121 ? -9.604 -8.974 14.499 1.00 94.69 121 GLU A CA 1
ATOM 923 C C . GLU A 1 121 ? -9.338 -7.897 15.553 1.00 94.69 121 GLU A C 1
ATOM 925 O O . GLU A 1 121 ? -9.323 -8.201 16.741 1.00 94.69 121 GLU A O 1
ATOM 930 N N . ILE A 1 122 ? -9.121 -6.649 15.129 1.00 93.50 122 ILE A N 1
ATOM 931 C CA . ILE A 1 122 ? -8.801 -5.545 16.042 1.00 93.50 122 ILE A CA 1
ATOM 932 C C . ILE A 1 122 ? -10.050 -5.037 16.766 1.00 93.50 122 ILE A C 1
ATOM 934 O O . ILE A 1 122 ? -9.958 -4.713 17.945 1.00 93.50 122 ILE A O 1
ATOM 938 N N . LEU A 1 123 ? -11.198 -4.992 16.083 1.00 91.44 123 LEU A N 1
ATOM 939 C CA . LEU A 1 123 ? -12.477 -4.594 16.683 1.00 91.44 123 LEU A CA 1
ATOM 940 C C . LEU A 1 123 ? -13.114 -5.704 17.529 1.00 91.44 123 LEU A C 1
ATOM 942 O O . LEU A 1 123 ? -14.048 -5.445 18.290 1.00 91.44 123 LEU A O 1
ATOM 946 N N . ALA A 1 124 ? -12.668 -6.953 17.378 1.00 88.38 124 ALA A N 1
ATOM 947 C CA . ALA A 1 124 ? -13.154 -8.032 18.218 1.00 88.38 124 ALA A CA 1
ATOM 948 C C . ALA A 1 124 ? -12.746 -7.770 19.678 1.00 88.38 124 ALA A C 1
ATOM 950 O O . ALA A 1 124 ? -11.594 -7.418 19.943 1.00 88.38 124 ALA A O 1
ATOM 951 N N . PRO A 1 125 ? -13.652 -7.982 20.650 1.00 72.94 125 PRO A N 1
ATOM 952 C CA . PRO A 1 125 ? -13.301 -7.856 22.053 1.00 72.94 125 PRO A CA 1
ATOM 953 C C . PRO A 1 125 ? -12.168 -8.835 22.372 1.00 72.94 125 PRO A C 1
ATOM 955 O O . PRO A 1 125 ? -12.330 -10.055 22.264 1.00 72.94 125 PRO A O 1
ATOM 958 N N . GLN A 1 126 ? -11.010 -8.288 22.745 1.00 62.84 126 GLN A N 1
ATOM 959 C CA . GLN A 1 126 ? -9.863 -9.062 23.203 1.00 62.84 126 GLN A CA 1
ATOM 960 C C . GLN A 1 126 ? -10.334 -9.944 24.361 1.00 62.84 126 GLN A C 1
ATOM 962 O O . GLN A 1 126 ? -10.757 -9.442 25.405 1.00 62.84 126 GLN A O 1
ATOM 967 N N . LYS A 1 127 ? -10.284 -11.270 24.192 1.00 54.78 127 LYS A N 1
ATOM 968 C CA . LYS A 1 127 ? -10.440 -12.180 25.326 1.00 54.78 127 LYS A CA 1
ATOM 969 C C . LYS A 1 127 ? -9.211 -11.979 26.199 1.00 54.78 127 LYS A C 1
ATOM 971 O O . LYS A 1 127 ? -8.155 -12.531 25.907 1.00 54.78 127 LYS A O 1
ATOM 976 N N . VAL A 1 128 ? -9.338 -11.139 27.222 1.00 59.56 128 VAL A N 1
ATOM 977 C CA . VAL A 1 128 ? -8.307 -10.954 28.239 1.00 59.56 128 VAL A CA 1
ATOM 978 C C . VAL A 1 128 ? -8.077 -12.326 28.865 1.00 59.56 128 VAL A C 1
ATOM 980 O O . VAL A 1 128 ? -8.941 -12.843 29.571 1.00 59.56 128 VAL A O 1
ATOM 983 N N . SER A 1 129 ? -6.957 -12.965 28.527 1.00 49.16 129 SER A N 1
ATOM 984 C CA . SER A 1 129 ? -6.535 -14.175 29.221 1.00 49.16 129 SER A CA 1
ATOM 985 C C . SER A 1 129 ? -6.127 -13.738 30.629 1.00 49.16 129 SER A C 1
ATOM 987 O O . SER A 1 129 ? -5.271 -12.857 30.735 1.00 49.16 129 SER A O 1
ATOM 989 N N . PRO A 1 130 ? -6.758 -14.257 31.695 1.00 54.56 130 PRO A N 1
ATOM 990 C CA . PRO A 1 130 ? -6.406 -13.871 33.052 1.00 54.56 130 PRO A CA 1
ATOM 991 C C . PRO A 1 130 ? -4.988 -14.370 33.351 1.00 54.56 130 PRO A C 1
ATOM 993 O O . PRO A 1 130 ? -4.692 -15.547 33.127 1.00 54.56 130 PRO A O 1
ATOM 996 N N . THR A 1 131 ? -4.130 -13.455 33.802 1.00 44.75 131 THR A N 1
ATOM 997 C CA . THR A 1 131 ? -2.830 -13.757 34.420 1.00 44.75 131 THR A CA 1
ATOM 998 C C . THR A 1 131 ? -3.028 -13.962 35.911 1.00 44.75 131 THR A C 1
ATOM 1000 O O . THR A 1 131 ? -3.792 -13.164 36.503 1.00 44.75 131 THR A O 1
#

Radius of gyration: 32.58 Å; chains: 1; bounding box: 81×55×86 Å

Foldseek 3Di:
DDDDPPPPVVVVVVVVVVVVVVVVVVCVVCPPDPDDDPDPPPDPPCCLFDDQDPDAQDFDDDPDFPPQDPPPDDPVLSCQLNVQQRPDAQPSNNSYRLRVCCVPPVSHPSSVVVSVVSSCVSPPPPPPDDD

Sequence (131 aa):
MPRSNRGSGRTLVWAAVALAALAAFAFWLNFPQPHFVPAPLDPVRQLTDCPKTLRAFVPTNATEIPEVPSEGVPVEEKDRMVFRANMDACPCGCQLSLAACRINYPACRRSAEQLKKIVAEILAPQKVSPT

Secondary structure (DSSP, 8-state):
------SHHHHHHHHHHHHHHHHHHHHHHTPPPP--PPPP-------SS----S---B----S--TTS--SSS-HHHHHHHHHHHHHSBPTTSSSBBHHHHHHH-TT-HHHHHHHHHHHHHHHSPP-----

pLDDT: mean 85.71, std 14.16, range [41.16, 98.19]